Protein AF-A0A818AJB2-F1 (afdb_monomer)

Radius of gyration: 13.37 Å; Cα contacts (8 Å, |Δi|>4): 113; chains: 1; bounding box: 39×25×31 Å

pLDDT: mean 93.86, std 7.84, range [60.12, 98.62]

Mean predicted aligned error: 3.8 Å

Solvent-accessible surface area (backbone atoms only — not comparable to full-atom values): 4532 Å² total; per-residue (Å²): 132,58,85,88,73,54,90,71,91,51,66,41,40,29,49,49,67,34,84,72,78,59,98,90,52,81,94,66,53,70,73,39,43,34,25,25,38,42,77,45,17,40,81,58,99,72,70,70,58,54,74,92,39,48,44,77,57,57,94,90,59,57,60,83,64,45,28,66,63,76,133

Sequence (71 aa):
MSKLEAPGPMGYSCAGEVIAIADDVYDFKVGDYVACGGEGAYHADIVSVYKNLCVKIPKSVDLKFAAITTV

Foldseek 3Di:
DPPVPDDDFADFWAKDFDCDDDPPDDPDDGGFIKIFGGPQRGPDPDTDGDPVRIDTDDPVDDRVRSRCPDD

Structure (mmCIF, N/CA/C/O backbone):
data_AF-A0A818AJB2-F1
#
_entry.id   AF-A0A818AJB2-F1
#
loop_
_atom_site.group_PDB
_atom_site.id
_atom_site.type_symbol
_atom_site.label_atom_id
_atom_site.label_alt_id
_atom_site.label_comp_id
_atom_site.label_asym_id
_atom_site.label_entity_id
_atom_site.label_seq_id
_atom_site.pdbx_PDB_ins_code
_atom_site.Cartn_x
_atom_site.Cartn_y
_atom_site.Cartn_z
_atom_site.occupancy
_atom_site.B_iso_or_equiv
_atom_site.auth_seq_id
_atom_site.auth_comp_id
_atom_site.auth_asym_id
_atom_site.auth_atom_id
_atom_site.pdbx_PDB_model_num
ATOM 1 N N . MET A 1 1 ? 29.247 2.465 -18.488 1.00 60.12 1 MET A N 1
ATOM 2 C CA . MET A 1 1 ? 28.297 2.988 -17.489 1.00 60.12 1 MET A CA 1
ATOM 3 C C . MET A 1 1 ? 28.520 2.222 -16.205 1.00 60.12 1 MET A C 1
ATOM 5 O O . MET A 1 1 ? 28.463 0.995 -16.233 1.00 60.12 1 MET A O 1
ATOM 9 N N . SER A 1 2 ? 28.873 2.909 -15.122 1.00 78.75 2 SER A N 1
ATOM 10 C CA . SER A 1 2 ? 28.937 2.254 -13.812 1.00 78.75 2 SER A CA 1
ATOM 11 C C . SER A 1 2 ? 27.512 1.982 -13.311 1.00 78.75 2 SER A C 1
ATOM 13 O O . SER A 1 2 ? 26.570 2.651 -13.732 1.00 78.75 2 SER A O 1
ATOM 15 N N . LYS A 1 3 ? 27.330 1.016 -12.402 1.00 70.44 3 LYS A N 1
ATOM 16 C CA . LYS A 1 3 ? 26.014 0.711 -11.808 1.00 70.44 3 LYS A CA 1
ATOM 17 C C . LYS A 1 3 ? 25.370 1.932 -11.126 1.00 70.44 3 LYS A C 1
ATOM 19 O O . LYS A 1 3 ? 24.154 1.987 -11.023 1.00 70.44 3 LYS A O 1
ATOM 24 N N . LEU A 1 4 ? 26.182 2.900 -10.696 1.00 76.12 4 LEU A N 1
ATOM 25 C CA . LEU A 1 4 ? 25.736 4.142 -10.059 1.00 76.12 4 LEU A CA 1
ATOM 26 C C . LEU A 1 4 ? 25.154 5.165 -11.045 1.00 76.12 4 LEU A C 1
ATOM 28 O O . LEU A 1 4 ? 24.431 6.057 -10.623 1.00 76.12 4 LEU A O 1
ATOM 32 N N . GLU A 1 5 ? 25.458 5.048 -12.337 1.00 82.94 5 GLU A N 1
ATOM 33 C CA . GLU A 1 5 ? 24.970 5.971 -13.374 1.00 82.94 5 GLU A CA 1
ATOM 34 C C . GLU A 1 5 ? 23.736 5.444 -14.112 1.00 82.94 5 GLU A C 1
ATOM 36 O O . GLU A 1 5 ? 23.161 6.145 -14.943 1.00 82.94 5 GLU A O 1
ATOM 41 N N . ALA A 1 6 ? 23.330 4.203 -13.838 1.00 86.38 6 ALA A N 1
ATOM 42 C CA . ALA A 1 6 ? 22.123 3.641 -14.417 1.00 86.38 6 ALA A CA 1
ATOM 43 C C . ALA A 1 6 ? 20.889 4.252 -13.724 1.00 86.38 6 ALA A C 1
ATOM 45 O O . ALA A 1 6 ? 20.793 4.172 -12.497 1.00 86.38 6 ALA A O 1
ATOM 46 N N . PRO A 1 7 ? 19.934 4.840 -14.467 1.00 83.44 7 PRO A N 1
ATOM 47 C CA . PRO A 1 7 ? 18.688 5.308 -13.878 1.00 83.44 7 PRO A CA 1
ATOM 48 C C . PRO A 1 7 ? 17.919 4.125 -13.283 1.00 83.44 7 PRO A C 1
ATOM 50 O O . PRO A 1 7 ? 17.762 3.083 -13.920 1.00 83.44 7 PRO A O 1
ATOM 53 N N . GLY A 1 8 ? 17.442 4.301 -12.056 1.00 86.94 8 GLY A N 1
ATOM 54 C CA . GLY A 1 8 ? 16.661 3.311 -11.329 1.00 86.94 8 GLY A CA 1
ATOM 55 C C . GLY A 1 8 ? 15.546 3.976 -10.527 1.00 86.94 8 GLY A C 1
ATOM 56 O O . GLY A 1 8 ? 15.613 5.182 -10.266 1.00 86.94 8 GLY A O 1
ATOM 57 N N . PRO A 1 9 ? 14.508 3.213 -10.155 1.00 90.44 9 PRO A N 1
ATOM 58 C CA . PRO A 1 9 ? 13.458 3.723 -9.291 1.00 90.44 9 PRO A CA 1
ATOM 59 C C . PRO A 1 9 ? 14.041 4.119 -7.927 1.00 90.44 9 PRO A C 1
ATOM 61 O O . PRO A 1 9 ? 14.945 3.469 -7.403 1.00 90.44 9 PRO A O 1
ATOM 64 N N . MET A 1 10 ? 13.523 5.210 -7.366 1.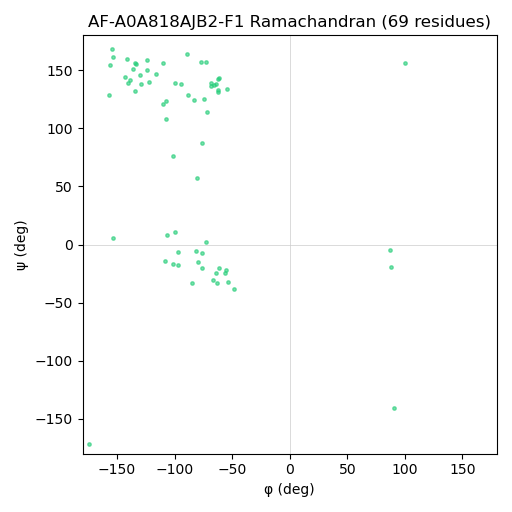00 92.31 10 MET A N 1
ATOM 65 C CA . MET A 1 10 ? 13.880 5.704 -6.035 1.00 92.31 10 MET A CA 1
ATOM 66 C C . MET A 1 10 ? 12.711 5.509 -5.079 1.00 92.31 10 MET A C 1
ATOM 68 O O . MET A 1 10 ? 11.563 5.503 -5.509 1.00 92.31 10 MET A O 1
ATOM 72 N N . GLY A 1 11 ? 13.001 5.447 -3.783 1.00 93.69 11 GLY A N 1
ATOM 73 C CA . GLY A 1 11 ? 11.999 5.257 -2.739 1.00 93.69 11 GLY A CA 1
ATOM 74 C C . GLY A 1 11 ? 11.942 3.816 -2.248 1.00 93.69 11 GLY A C 1
ATOM 75 O O . G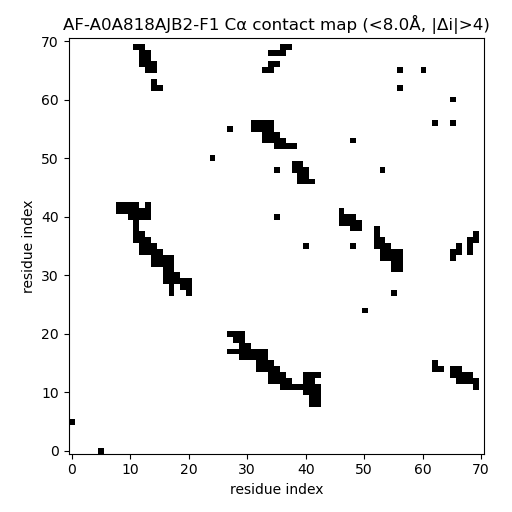LY A 1 11 ? 12.390 2.886 -2.915 1.00 93.69 11 GLY A O 1
ATOM 76 N N . TYR A 1 12 ? 11.456 3.667 -1.026 1.00 95.50 12 TYR A N 1
ATOM 77 C CA . TYR A 1 12 ? 11.366 2.387 -0.322 1.00 95.50 12 TYR A CA 1
ATOM 78 C C . TYR A 1 12 ? 10.232 2.382 0.710 1.00 95.50 12 TYR A C 1
ATOM 80 O O . TYR A 1 12 ? 10.117 1.441 1.491 1.00 95.50 12 TYR A O 1
ATOM 88 N N . SER A 1 13 ? 9.428 3.443 0.766 1.00 97.00 13 SER A N 1
ATOM 89 C CA . SER A 1 13 ? 8.343 3.594 1.727 1.00 97.00 13 SER A CA 1
ATOM 90 C C . SER A 1 13 ? 7.320 4.579 1.181 1.00 97.00 13 SER A C 1
ATOM 92 O O . SER A 1 13 ? 7.672 5.691 0.783 1.00 97.00 13 SER A O 1
ATOM 94 N N . CYS A 1 14 ? 6.055 4.180 1.166 1.00 97.31 14 CYS A N 1
ATOM 95 C CA . CYS A 1 14 ? 4.946 5.046 0.786 1.00 97.31 14 CYS A CA 1
ATOM 96 C C . CYS A 1 14 ? 3.645 4.576 1.445 1.00 97.31 14 CYS A C 1
ATOM 98 O O . CYS A 1 14 ? 3.569 3.494 2.026 1.00 97.31 14 CYS A O 1
ATOM 100 N N . ALA A 1 15 ? 2.613 5.408 1.379 1.00 98.25 15 ALA A N 1
ATOM 101 C CA . ALA A 1 15 ? 1.271 5.051 1.804 1.00 98.25 15 ALA A CA 1
ATOM 102 C C . ALA A 1 15 ? 0.259 5.694 0.858 1.00 98.25 15 ALA A C 1
ATOM 104 O O . ALA A 1 15 ? 0.478 6.807 0.379 1.00 98.25 15 ALA A O 1
ATOM 105 N N . GLY A 1 16 ? -0.839 4.999 0.582 1.00 98.06 16 GLY A N 1
ATOM 106 C CA . GLY A 1 16 ? -1.815 5.452 -0.401 1.00 98.06 16 GLY A CA 1
ATOM 107 C C . GLY A 1 16 ? -3.056 4.577 -0.458 1.00 98.06 16 GLY A C 1
ATOM 108 O O . GLY A 1 16 ? -3.266 3.710 0.390 1.00 98.06 16 GLY A O 1
ATOM 109 N N . GLU A 1 17 ? -3.891 4.839 -1.455 1.00 98.38 17 GLU A N 1
ATOM 110 C CA . GLU A 1 17 ? -5.114 4.087 -1.725 1.00 98.38 17 GLU A CA 1
ATOM 111 C C . GLU A 1 17 ? -4.852 2.986 -2.756 1.00 98.38 17 GLU A C 1
ATOM 113 O O . GLU A 1 17 ? -4.176 3.199 -3.764 1.00 98.38 17 GLU A O 1
ATOM 118 N N . VAL A 1 18 ? -5.414 1.804 -2.527 1.00 98.56 18 VAL A N 1
ATOM 119 C CA . VAL A 1 18 ? -5.423 0.722 -3.509 1.00 98.56 18 VAL A CA 1
ATOM 120 C C . VAL A 1 18 ? -6.387 1.092 -4.635 1.00 98.56 18 VAL A C 1
ATOM 122 O O . VAL A 1 18 ? -7.596 1.138 -4.424 1.00 98.56 18 VAL A O 1
ATOM 125 N N . ILE A 1 19 ? -5.866 1.311 -5.842 1.00 98.62 19 ILE A N 1
ATOM 126 C CA . ILE A 1 19 ? -6.675 1.653 -7.030 1.00 98.62 19 ILE A CA 1
ATOM 127 C C . ILE A 1 19 ? -6.907 0.466 -7.978 1.00 98.62 19 ILE A C 1
ATOM 129 O O . ILE A 1 19 ? -7.798 0.512 -8.821 1.00 98.62 19 ILE A O 1
ATOM 133 N N . ALA A 1 20 ? -6.119 -0.602 -7.838 1.00 98.44 20 ALA A N 1
ATOM 134 C CA . ALA A 1 20 ? -6.236 -1.847 -8.590 1.00 98.44 20 ALA A CA 1
ATOM 135 C C . ALA A 1 20 ? -5.597 -2.997 -7.798 1.00 98.44 20 ALA A C 1
ATOM 137 O O . ALA A 1 20 ? -4.700 -2.771 -6.985 1.00 98.44 20 ALA A O 1
ATOM 138 N N . ILE A 1 21 ? -6.049 -4.225 -8.049 1.00 98.25 21 ILE A N 1
ATOM 139 C CA . ILE A 1 21 ? -5.496 -5.458 -7.475 1.00 98.25 21 ILE A CA 1
ATOM 140 C C . ILE A 1 21 ? -5.389 -6.520 -8.572 1.00 98.25 21 ILE A C 1
ATOM 142 O O . ILE A 1 21 ? -6.166 -6.494 -9.525 1.00 98.25 21 ILE A O 1
ATOM 146 N N . ALA A 1 22 ? -4.427 -7.432 -8.445 1.00 97.56 22 ALA A N 1
ATOM 147 C CA . ALA A 1 22 ? -4.346 -8.607 -9.308 1.00 97.56 22 ALA A CA 1
ATOM 148 C C . ALA A 1 22 ? -5.380 -9.669 -8.887 1.00 97.56 22 ALA A C 1
ATOM 150 O O . ALA A 1 22 ? -5.794 -9.707 -7.727 1.00 97.56 22 ALA A O 1
ATOM 151 N N . ASP A 1 23 ? -5.759 -10.550 -9.817 1.00 97.25 23 ASP A N 1
ATOM 152 C CA . ASP A 1 23 ? -6.815 -11.559 -9.618 1.00 97.25 23 ASP A CA 1
ATOM 153 C C . ASP A 1 23 ? -6.513 -12.565 -8.490 1.00 97.25 23 ASP A C 1
ATOM 155 O O . ASP A 1 23 ? -7.421 -13.197 -7.955 1.00 97.25 23 ASP A O 1
ATOM 159 N N . ASP A 1 24 ? -5.242 -12.717 -8.108 1.00 96.62 24 ASP A N 1
ATOM 160 C CA . ASP A 1 24 ? -4.759 -13.628 -7.066 1.00 96.62 24 ASP A CA 1
ATOM 161 C C . ASP A 1 24 ? -4.490 -12.941 -5.706 1.00 96.62 24 ASP A C 1
ATOM 163 O O . ASP A 1 24 ? -3.904 -13.532 -4.782 1.00 96.62 24 ASP A O 1
ATOM 167 N N . VAL A 1 25 ? -4.919 -11.684 -5.558 1.00 97.50 25 VAL A N 1
ATOM 168 C CA . VAL A 1 25 ? -4.796 -10.887 -4.331 1.00 97.50 25 VAL A CA 1
ATOM 169 C C . VAL A 1 25 ? -6.168 -10.736 -3.674 1.00 97.50 25 VAL A C 1
ATOM 171 O O . VAL A 1 25 ? -7.009 -9.975 -4.135 1.00 97.50 25 VAL A O 1
ATOM 174 N N . TYR A 1 26 ? -6.376 -11.423 -2.547 1.00 96.31 26 TYR A N 1
ATOM 175 C CA . TYR A 1 26 ? -7.670 -11.451 -1.842 1.00 96.31 26 TYR A CA 1
ATOM 176 C C . TYR A 1 26 ? -7.679 -10.668 -0.521 1.00 96.31 26 TYR A C 1
ATOM 178 O O . TYR A 1 26 ? -8.741 -10.389 0.034 1.00 96.31 26 TYR A O 1
ATOM 186 N N . ASP A 1 27 ? -6.501 -10.305 -0.005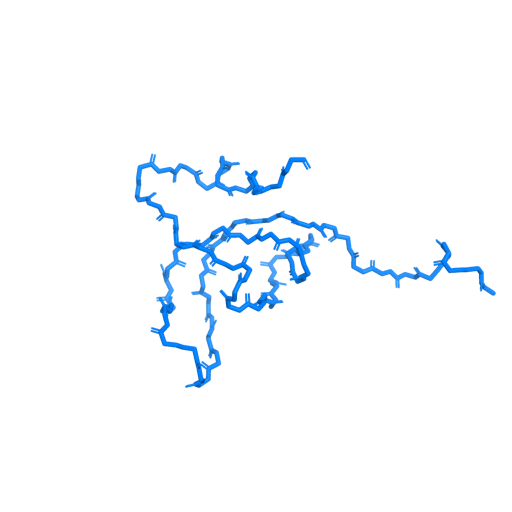 1.00 96.69 27 ASP A N 1
ATOM 187 C CA . ASP A 1 27 ? -6.358 -9.651 1.301 1.00 96.69 27 ASP A CA 1
ATOM 188 C C . ASP A 1 27 ? -6.671 -8.145 1.251 1.00 96.69 27 ASP A C 1
ATOM 190 O O . ASP A 1 27 ? -6.917 -7.525 2.287 1.00 96.69 27 ASP A O 1
ATOM 194 N N . PHE A 1 28 ? -6.719 -7.553 0.053 1.00 98.19 28 PHE A N 1
ATOM 195 C CA . PHE A 1 28 ? -6.947 -6.127 -0.196 1.00 98.19 28 PHE A CA 1
ATOM 196 C C . PHE A 1 28 ? -8.140 -5.907 -1.125 1.00 98.19 28 PHE A C 1
ATOM 198 O O . PHE A 1 28 ? -8.529 -6.792 -1.883 1.00 98.19 28 PHE A O 1
ATOM 205 N N . LYS A 1 29 ? -8.710 -4.704 -1.084 1.00 97.94 29 LYS A N 1
ATOM 206 C CA . LYS A 1 29 ? -9.738 -4.248 -2.026 1.00 97.94 29 LYS A CA 1
ATOM 207 C C . LYS A 1 29 ? -9.425 -2.839 -2.510 1.00 97.94 29 LYS A C 1
ATOM 209 O O . LYS A 1 29 ? -8.777 -2.071 -1.803 1.00 97.94 29 LYS A O 1
ATOM 214 N N . VAL A 1 30 ? -9.942 -2.492 -3.687 1.00 98.38 30 VAL A N 1
ATOM 215 C CA . VAL A 1 30 ? -9.931 -1.106 -4.169 1.00 98.38 30 VAL A CA 1
ATOM 216 C C . VAL A 1 30 ? -10.590 -0.195 -3.124 1.00 98.38 30 VAL A C 1
ATOM 218 O O . VAL A 1 30 ? -11.630 -0.547 -2.558 1.00 98.38 30 VAL A O 1
ATOM 221 N N . GLY A 1 31 ? -9.954 0.939 -2.835 1.00 98.19 31 GLY A N 1
ATOM 222 C CA . GLY A 1 31 ? -10.348 1.879 -1.784 1.00 98.19 31 GLY A CA 1
ATOM 223 C C . GLY A 1 31 ? -9.786 1.578 -0.389 1.00 98.19 31 GLY A C 1
ATOM 224 O O . GLY A 1 31 ? -10.001 2.367 0.531 1.00 98.19 31 GLY A O 1
ATOM 225 N N . ASP A 1 32 ? -9.076 0.461 -0.183 1.00 98.25 32 ASP A N 1
ATOM 226 C CA . ASP A 1 32 ? -8.300 0.281 1.049 1.00 98.25 32 ASP A CA 1
ATOM 227 C C . ASP A 1 32 ? -7.124 1.265 1.073 1.00 98.25 32 ASP A C 1
ATOM 229 O O . ASP A 1 32 ? -6.421 1.431 0.079 1.00 98.25 32 ASP A O 1
ATOM 233 N N . TYR A 1 33 ? -6.857 1.859 2.237 1.00 98.44 33 TYR A N 1
ATOM 234 C CA . TYR A 1 33 ? -5.613 2.586 2.472 1.00 98.44 33 TYR A CA 1
ATOM 235 C C . TYR A 1 33 ? -4.546 1.628 2.992 1.00 98.44 33 TYR A C 1
ATOM 237 O O . TYR A 1 33 ? -4.784 0.891 3.957 1.00 98.44 33 TYR A O 1
ATOM 245 N N . VAL A 1 34 ? -3.374 1.635 2.363 1.00 98.44 34 VAL A N 1
ATOM 246 C CA . VAL A 1 34 ? -2.259 0.736 2.675 1.00 98.44 34 VAL A CA 1
ATOM 247 C C . VAL A 1 34 ? -0.955 1.498 2.848 1.00 98.44 34 VAL A C 1
ATOM 249 O O . VAL A 1 34 ? -0.710 2.507 2.188 1.00 98.44 34 VAL A O 1
ATOM 252 N N . ALA A 1 35 ? -0.126 0.998 3.754 1.00 98.19 35 ALA A N 1
ATOM 253 C CA . ALA A 1 35 ? 1.269 1.374 3.883 1.00 98.19 35 ALA A CA 1
ATOM 254 C C . ALA A 1 35 ? 2.125 0.306 3.196 1.00 98.19 35 ALA A C 1
ATOM 256 O O . ALA A 1 35 ? 1.834 -0.889 3.314 1.00 98.19 35 ALA A O 1
ATOM 257 N N . CYS A 1 36 ? 3.159 0.738 2.484 1.00 98.12 36 CYS A N 1
ATOM 258 C CA . CYS A 1 36 ? 4.006 -0.094 1.639 1.00 98.12 36 CYS A CA 1
ATOM 259 C C . CYS A 1 36 ? 5.480 0.151 1.969 1.00 98.12 36 CYS A C 1
ATOM 261 O O . CYS A 1 36 ? 5.880 1.308 2.112 1.00 98.12 36 CYS A O 1
ATOM 263 N N . GLY A 1 37 ? 6.287 -0.912 2.030 1.00 97.00 37 GLY A N 1
ATOM 264 C CA . GLY A 1 37 ? 7.721 -0.813 2.320 1.00 97.00 37 GLY A CA 1
ATOM 265 C C . GLY A 1 37 ? 8.579 -1.774 1.496 1.00 97.00 37 GLY A C 1
ATOM 266 O O . GLY A 1 37 ? 8.228 -2.936 1.318 1.00 97.00 37 GLY A O 1
ATOM 267 N N . GLY A 1 38 ? 9.731 -1.302 1.020 1.00 95.56 38 GLY A N 1
ATOM 268 C CA . GLY A 1 38 ? 10.675 -2.069 0.207 1.00 95.56 38 GLY A CA 1
ATOM 269 C C . GLY A 1 38 ? 10.424 -1.963 -1.300 1.00 95.56 38 GLY A C 1
ATOM 270 O O . GLY A 1 38 ? 10.134 -0.888 -1.824 1.00 95.56 38 GLY A O 1
ATOM 271 N N . GLU A 1 39 ? 10.591 -3.080 -2.010 1.00 95.50 39 GLU A N 1
ATOM 272 C CA . GLU A 1 39 ? 10.501 -3.136 -3.474 1.00 95.50 39 GLU A CA 1
ATOM 273 C C . GLU A 1 39 ? 9.101 -2.750 -3.975 1.00 95.50 39 GLU A C 1
ATOM 275 O O . GLU A 1 39 ? 8.086 -3.253 -3.492 1.00 95.50 39 GLU A O 1
ATOM 280 N N . GLY A 1 40 ? 9.047 -1.854 -4.960 1.00 95.44 40 GLY A N 1
ATOM 281 C CA . GLY A 1 40 ? 7.804 -1.301 -5.498 1.00 95.44 40 GLY A CA 1
ATOM 282 C C . GLY A 1 40 ? 7.295 -0.060 -4.759 1.00 95.44 40 GLY A C 1
ATOM 283 O O . GLY A 1 40 ? 6.533 0.703 -5.347 1.00 95.44 40 GLY A O 1
ATOM 284 N N . ALA A 1 41 ? 7.724 0.210 -3.519 1.00 97.19 41 ALA A N 1
ATOM 285 C CA . ALA A 1 41 ? 7.307 1.387 -2.742 1.00 97.19 41 ALA A CA 1
ATOM 286 C C . ALA A 1 41 ? 8.081 2.658 -3.152 1.00 97.19 41 ALA A C 1
ATOM 288 O O . ALA A 1 41 ? 8.775 3.291 -2.354 1.00 97.19 41 ALA A O 1
ATOM 289 N N . TYR A 1 42 ? 7.995 3.000 -4.434 1.00 96.75 42 TYR A N 1
ATOM 290 C CA . TYR A 1 42 ? 8.792 4.043 -5.069 1.00 96.75 42 TYR A CA 1
ATOM 291 C C . TYR A 1 42 ? 8.148 5.432 -4.998 1.00 96.75 42 TYR A C 1
ATOM 293 O O . TYR A 1 42 ? 6.953 5.589 -4.756 1.00 96.75 42 TYR A O 1
ATOM 301 N N . HIS A 1 43 ? 8.952 6.460 -5.253 1.00 95.56 43 HIS A N 1
ATOM 302 C CA . HIS A 1 43 ? 8.505 7.842 -5.384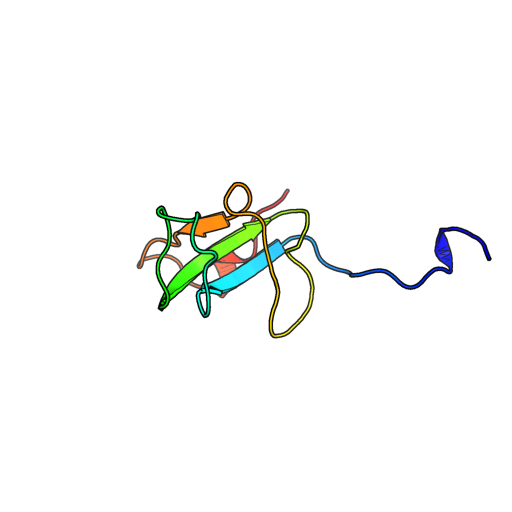 1.00 95.56 43 HIS A CA 1
ATOM 303 C C . HIS A 1 43 ? 7.831 8.058 -6.745 1.00 95.56 43 HIS A C 1
ATOM 305 O O . HIS A 1 43 ? 8.477 8.448 -7.718 1.00 95.56 43 HIS A O 1
ATOM 311 N N . ALA A 1 44 ? 6.531 7.789 -6.806 1.00 96.19 44 ALA A N 1
ATOM 312 C CA . ALA A 1 44 ? 5.667 8.064 -7.948 1.00 96.19 44 ALA A CA 1
ATOM 313 C C . ALA A 1 44 ? 4.218 8.257 -7.475 1.00 96.19 44 ALA A C 1
ATOM 315 O O . ALA A 1 44 ? 3.859 7.810 -6.387 1.00 96.19 44 ALA A O 1
ATOM 316 N N . ASP A 1 45 ? 3.379 8.875 -8.309 1.00 97.06 45 ASP A N 1
ATOM 317 C CA . ASP A 1 45 ? 1.946 9.040 -8.013 1.00 97.06 45 ASP A CA 1
ATOM 318 C C . ASP A 1 45 ? 1.202 7.696 -7.987 1.00 97.06 45 ASP A C 1
ATOM 320 O O . ASP A 1 45 ? 0.217 7.530 -7.270 1.00 97.06 45 ASP A O 1
ATOM 324 N N . ILE A 1 46 ? 1.675 6.727 -8.779 1.00 97.75 46 ILE A N 1
ATOM 325 C CA . ILE A 1 46 ? 1.133 5.371 -8.857 1.00 97.75 46 ILE A CA 1
ATOM 326 C C . ILE A 1 46 ? 2.295 4.384 -8.835 1.00 97.75 46 ILE A C 1
ATOM 328 O O . ILE A 1 46 ? 3.253 4.516 -9.600 1.00 97.75 46 ILE A O 1
ATOM 332 N N . VAL A 1 47 ? 2.180 3.365 -7.986 1.00 97.81 47 VAL A N 1
ATOM 333 C CA . VAL A 1 47 ? 3.150 2.276 -7.866 1.00 97.81 47 VAL A CA 1
ATOM 334 C C . VAL A 1 47 ? 2.453 0.920 -7.825 1.00 97.81 47 VAL A C 1
ATOM 336 O O . VAL A 1 47 ? 1.298 0.815 -7.419 1.00 97.81 47 VAL A O 1
ATOM 339 N N . SER A 1 48 ? 3.173 -0.128 -8.226 1.00 97.56 48 SER A N 1
ATOM 340 C CA . SER A 1 48 ? 2.753 -1.520 -8.054 1.00 97.56 48 SER A CA 1
ATOM 341 C C . SER A 1 48 ? 3.651 -2.169 -7.011 1.00 97.56 48 SER A C 1
ATOM 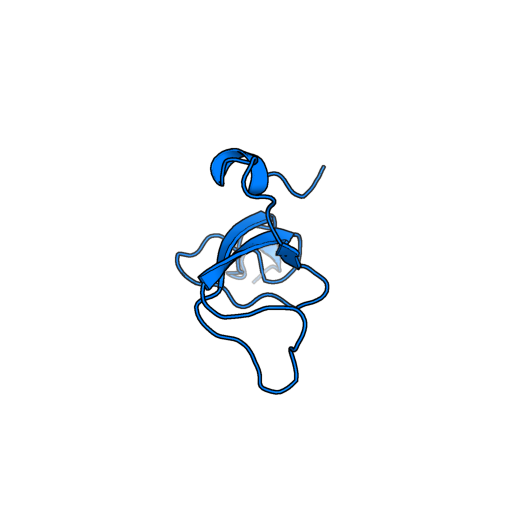343 O O . SER A 1 48 ? 4.866 -2.230 -7.195 1.00 97.56 48 SER A O 1
ATOM 345 N N . VAL A 1 49 ? 3.055 -2.658 -5.927 1.00 97.56 49 VAL A N 1
ATOM 346 C CA . VAL A 1 49 ? 3.773 -3.225 -4.778 1.00 97.56 49 VAL A CA 1
ATOM 347 C C . VAL A 1 49 ? 3.305 -4.658 -4.552 1.00 97.56 49 VAL A C 1
ATOM 349 O O . VAL A 1 49 ? 2.117 -4.958 -4.677 1.00 97.56 49 VAL A O 1
ATOM 352 N N . TYR A 1 50 ? 4.231 -5.560 -4.228 1.00 96.81 50 TYR A N 1
ATOM 353 C CA . TYR A 1 50 ? 3.874 -6.939 -3.903 1.00 96.81 50 TYR A CA 1
ATOM 354 C C . TYR A 1 50 ? 3.016 -7.000 -2.636 1.00 96.81 50 TYR A C 1
ATOM 356 O O . TYR A 1 50 ? 3.327 -6.352 -1.641 1.00 96.81 50 TYR A O 1
ATOM 364 N N . LYS A 1 51 ? 1.970 -7.838 -2.635 1.00 96.88 51 LYS A N 1
ATOM 365 C CA . LYS A 1 51 ? 0.994 -7.913 -1.529 1.00 96.88 51 LYS A CA 1
ATOM 366 C C . LYS A 1 51 ? 1.619 -8.147 -0.148 1.00 96.88 51 LYS A C 1
ATOM 368 O O . LYS A 1 51 ? 1.098 -7.666 0.848 1.00 96.88 51 LYS A O 1
ATOM 373 N N . ASN A 1 52 ? 2.735 -8.875 -0.084 1.00 96.69 52 ASN A N 1
ATOM 374 C CA . ASN A 1 52 ? 3.454 -9.182 1.156 1.00 96.69 52 ASN A CA 1
ATOM 375 C C . ASN A 1 52 ? 4.277 -8.003 1.701 1.00 96.69 52 ASN A C 1
ATOM 377 O O . ASN A 1 52 ? 4.841 -8.114 2.785 1.00 96.69 52 ASN A O 1
ATOM 381 N N . LEU A 1 53 ? 4.368 -6.909 0.946 1.00 97.44 53 LEU A N 1
ATOM 382 C CA . LEU A 1 53 ? 5.029 -5.659 1.313 1.00 97.44 53 LEU A CA 1
ATOM 383 C C . LEU A 1 53 ? 4.021 -4.542 1.621 1.00 97.44 53 LEU A C 1
ATOM 385 O O . LEU A 1 53 ? 4.414 -3.390 1.798 1.00 97.44 53 LEU A O 1
ATOM 389 N N . CYS A 1 54 ? 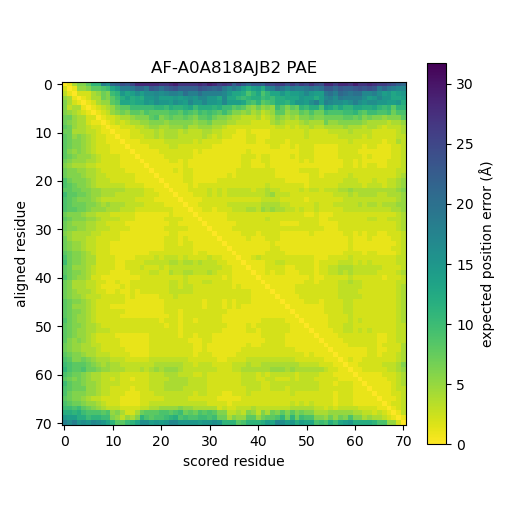2.731 -4.880 1.692 1.00 97.81 54 CYS A N 1
ATOM 390 C CA . CYS A 1 54 ? 1.643 -3.962 1.995 1.00 97.81 54 CYS A CA 1
ATOM 391 C C . CYS A 1 54 ? 0.954 -4.351 3.307 1.00 97.81 54 CYS A C 1
ATOM 393 O O . CYS A 1 54 ? 0.783 -5.532 3.613 1.00 97.81 54 CYS A O 1
ATOM 395 N N . VAL A 1 55 ? 0.471 -3.359 4.053 1.00 97.62 55 VAL A N 1
ATOM 396 C CA . VAL A 1 55 ? -0.400 -3.565 5.219 1.00 97.62 55 VAL A CA 1
ATO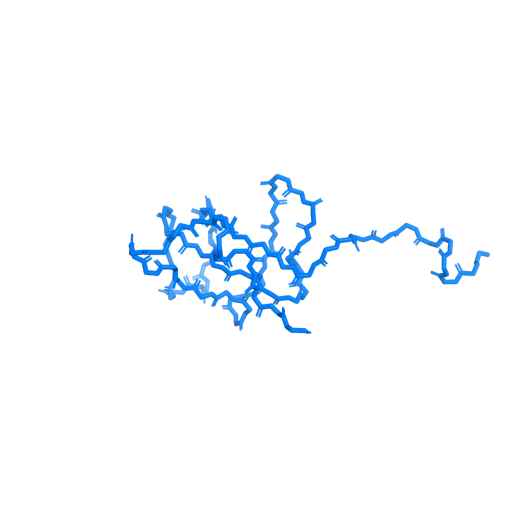M 397 C C . VAL A 1 55 ? -1.513 -2.523 5.239 1.00 97.62 55 VAL A C 1
ATOM 399 O O . VAL A 1 55 ? -1.286 -1.361 4.907 1.00 97.62 55 VAL A O 1
ATOM 402 N N . LYS A 1 56 ? -2.732 -2.917 5.628 1.00 98.19 56 LYS A N 1
ATOM 403 C CA . LYS A 1 56 ? -3.855 -1.974 5.747 1.00 98.19 56 LYS A CA 1
ATOM 404 C C . LYS A 1 56 ? -3.606 -0.970 6.862 1.00 98.19 56 LYS A C 1
ATOM 406 O O . LYS A 1 56 ? -3.205 -1.340 7.965 1.00 98.19 56 LYS A O 1
ATOM 411 N N . ILE A 1 57 ? -3.922 0.286 6.586 1.00 98.06 57 ILE A N 1
ATOM 412 C CA . ILE A 1 57 ? -3.803 1.383 7.538 1.00 98.06 57 ILE A CA 1
ATOM 413 C C . ILE A 1 57 ? -5.054 1.401 8.429 1.00 98.06 57 ILE A C 1
ATOM 415 O O . ILE A 1 57 ? -6.177 1.478 7.918 1.00 98.06 57 ILE A O 1
ATOM 419 N N . PRO A 1 58 ? -4.911 1.342 9.765 1.00 96.31 58 PRO A N 1
ATOM 420 C CA . PRO A 1 58 ? -6.034 1.554 10.670 1.00 96.31 58 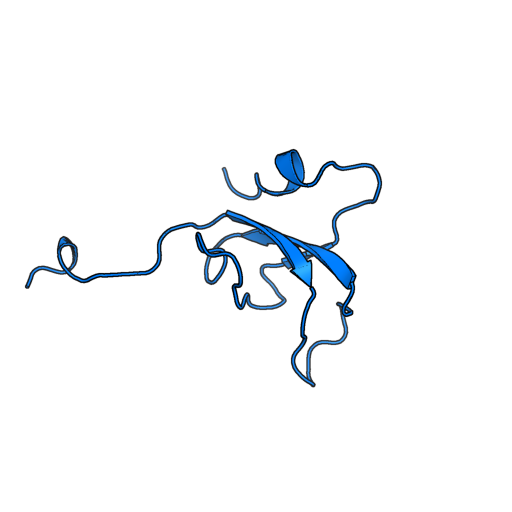PRO A CA 1
ATOM 421 C C . PRO A 1 58 ? -6.610 2.964 10.508 1.00 96.31 58 PRO A C 1
ATOM 423 O O . PRO A 1 58 ? -5.864 3.929 10.379 1.00 96.31 58 PRO A O 1
ATOM 426 N N . LYS A 1 59 ? -7.935 3.118 10.623 1.00 94.31 59 LYS A N 1
ATOM 427 C CA . LYS A 1 59 ? -8.624 4.419 10.461 1.00 94.31 59 LYS A CA 1
ATOM 428 C C . LYS A 1 59 ? -8.112 5.539 11.378 1.00 94.31 59 LYS A C 1
ATOM 430 O O . LYS A 1 59 ? -8.356 6.706 11.104 1.00 94.31 59 LYS A O 1
ATOM 435 N N . SER A 1 60 ? -7.465 5.189 12.487 1.00 96.25 60 SER A N 1
ATOM 436 C CA . SER A 1 60 ? -6.902 6.135 13.451 1.00 96.25 60 SER A CA 1
ATOM 437 C C . SER A 1 60 ? -5.536 6.699 13.047 1.00 96.25 60 SER A C 1
ATOM 439 O O . SER A 1 60 ? -5.008 7.540 13.769 1.00 96.25 60 SER A O 1
ATOM 441 N N . VAL A 1 61 ? -4.931 6.219 11.955 1.00 96.75 61 VAL A N 1
ATOM 442 C CA . VAL A 1 61 ? -3.586 6.610 11.521 1.00 96.75 61 VAL A CA 1
ATOM 443 C C . VAL A 1 61 ? -3.682 7.509 10.290 1.00 96.75 61 VAL A C 1
ATOM 445 O O . VAL A 1 61 ? -4.258 7.133 9.274 1.00 96.75 61 VAL A O 1
ATOM 448 N N . ASP A 1 62 ? -3.099 8.703 10.387 1.00 96.50 62 ASP A N 1
ATOM 449 C CA . ASP A 1 62 ? -2.959 9.627 9.258 1.00 96.50 62 ASP A CA 1
ATOM 450 C C . ASP A 1 62 ? -1.963 9.060 8.233 1.00 96.50 62 ASP A C 1
ATOM 452 O O . ASP A 1 62 ? -0.883 8.580 8.596 1.00 96.50 62 ASP A O 1
ATOM 456 N N . LEU A 1 63 ? -2.317 9.151 6.950 1.00 94.94 63 LEU A N 1
ATOM 457 C CA . LEU A 1 63 ? -1.507 8.705 5.813 1.00 94.94 63 LEU A CA 1
ATOM 458 C C . LEU A 1 63 ? -0.058 9.202 5.872 1.00 94.94 63 LEU A C 1
ATOM 460 O O . LEU A 1 63 ? 0.857 8.437 5.567 1.00 94.94 63 LEU A O 1
ATOM 464 N N . LYS A 1 64 ? 0.175 10.441 6.325 1.00 95.19 64 LYS A N 1
ATOM 465 C CA . LYS A 1 64 ? 1.534 11.005 6.407 1.00 95.19 64 LYS A CA 1
ATOM 466 C C . LYS A 1 64 ? 2.437 10.235 7.371 1.00 95.19 64 LYS A C 1
ATOM 468 O O . LYS A 1 64 ? 3.637 10.144 7.143 1.00 95.19 64 LYS A O 1
ATOM 473 N N . PHE A 1 65 ? 1.864 9.683 8.441 1.00 96.00 65 PHE A N 1
ATOM 474 C CA . PHE A 1 65 ? 2.597 8.869 9.408 1.00 96.00 65 PHE A CA 1
ATOM 475 C C . PHE A 1 65 ? 2.693 7.417 8.946 1.00 96.00 65 PHE A C 1
ATOM 477 O O . PHE A 1 65 ? 3.706 6.767 9.183 1.00 96.00 65 PHE A O 1
ATOM 484 N N . ALA A 1 66 ? 1.672 6.924 8.243 1.00 96.56 66 ALA A N 1
ATOM 485 C CA . ALA A 1 66 ? 1.676 5.580 7.678 1.00 96.56 66 ALA A CA 1
ATOM 486 C C . ALA A 1 66 ? 2.767 5.377 6.611 1.00 96.56 66 ALA A C 1
ATOM 488 O O . ALA A 1 66 ? 3.215 4.254 6.414 1.00 96.56 66 ALA A O 1
ATOM 489 N N . ALA A 1 67 ? 3.237 6.446 5.961 1.00 95.62 67 ALA A N 1
ATOM 490 C CA . ALA A 1 67 ? 4.335 6.395 4.994 1.00 95.62 67 ALA A CA 1
ATOM 491 C C . ALA A 1 67 ? 5.729 6.181 5.622 1.00 95.62 67 ALA A C 1
ATOM 493 O O . ALA A 1 67 ? 6.718 6.160 4.892 1.00 95.62 67 ALA A O 1
ATOM 494 N N . ILE A 1 68 ? 5.839 6.025 6.947 1.00 93.00 68 ILE A N 1
ATOM 495 C CA . ILE A 1 68 ? 7.092 5.738 7.663 1.00 93.00 68 ILE A CA 1
ATOM 496 C C . ILE A 1 68 ? 7.120 4.240 8.014 1.00 93.00 68 ILE A C 1
ATOM 498 O O . ILE A 1 68 ? 6.834 3.852 9.144 1.00 93.00 68 ILE A O 1
ATOM 502 N N . THR A 1 69 ? 7.399 3.380 7.029 1.00 87.06 69 THR A N 1
ATOM 503 C CA . THR A 1 69 ? 7.282 1.913 7.190 1.00 87.06 69 THR A CA 1
ATOM 504 C C . THR A 1 69 ? 8.594 1.203 7.522 1.00 87.06 69 THR A C 1
ATOM 506 O O . THR A 1 69 ? 8.573 0.073 8.008 1.00 87.06 69 THR A O 1
ATOM 509 N N . THR A 1 70 ? 9.733 1.852 7.287 1.00 77.31 70 THR A N 1
ATOM 510 C CA . THR A 1 70 ? 11.078 1.273 7.425 1.00 77.31 70 THR A CA 1
ATOM 511 C C . THR A 1 70 ? 11.936 2.094 8.391 1.00 77.31 70 THR A C 1
ATOM 513 O O . THR A 1 70 ? 11.762 3.311 8.470 1.00 77.31 70 THR A O 1
ATOM 516 N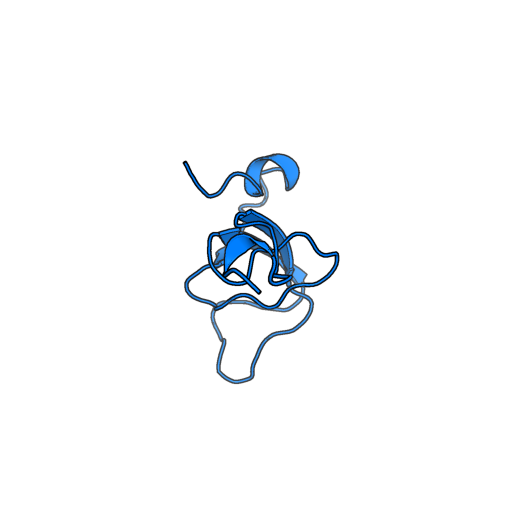 N . VAL A 1 71 ? 12.874 1.439 9.088 1.00 65.56 71 VAL A N 1
ATOM 517 C CA . VAL A 1 71 ? 13.861 2.055 10.004 1.00 65.56 71 VAL A CA 1
ATOM 518 C C . VAL A 1 71 ? 15.224 2.251 9.358 1.00 65.56 71 VAL A C 1
ATOM 520 O O . VAL A 1 71 ? 15.583 1.422 8.493 1.00 65.56 71 VAL A O 1
#

Nearest PDB structures (foldseek):
  6lii-assembly1_B  TM=7.997E-01  e=9.064E-02  Homo sapiens
  6lhr-assembly2_D  TM=8.492E-01  e=1.684E-01  Homo sapiens
  6lii-assembly2_C  TM=8.104E-01  e=2.942E-01  Homo sapiens
  6k9y-assembly2_D  TM=8.026E-01  e=3.770E-01  Homo sapiens
  5dp2-assembly1_A  TM=7.539E-01  e=1.907E-01  Lyngbya majuscula

Secondary structure (DSSP, 8-state):
--TTTS-----SEEEEE-----TT--S--TT-EEEEESTT--SSSS----GGGEEEPPTTS-HHHHT----